Protein AF-A0A7S1E6L1-F1 (afdb_monomer)

pLDDT: mean 71.67, std 20.39, range [34.72, 96.75]

Secondary structure (DSSP, 8-state):
-------HHHHHHHHHHHHHHHHHHHHHHHHHSS----SS-SS-HHHHHHHHHHHHHHHHHHHHHHHHGGG---------------------------TTHHHHHHHHHHSSSSS-----

Foldseek 3Di:
DDDDDDPVPVVVVVVVVVVVLVVVQVVVCVVPVDSPQACCRPVDNPSSVVVVVVVVVVVVVVVVVVVVVPPPDDDDDDDDDDDDDDDDDDDDDDDDDDPPVVVVVVVVVVPPPPPPPPDD

Structure (mmCIF, N/CA/C/O backbone):
data_AF-A0A7S1E6L1-F1
#
_entry.id   AF-A0A7S1E6L1-F1
#
loop_
_atom_site.group_PDB
_atom_site.id
_atom_site.type_symbol
_atom_site.label_atom_id
_atom_site.label_alt_id
_atom_site.label_comp_id
_atom_site.label_asym_id
_atom_site.label_entity_id
_atom_site.label_seq_id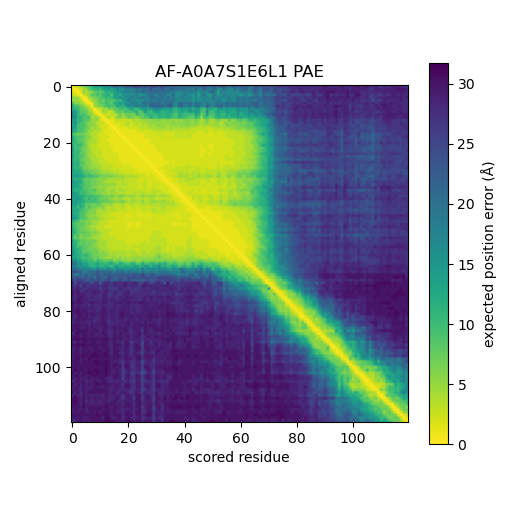
_atom_site.pdbx_PDB_ins_code
_atom_site.Cartn_x
_atom_site.Cartn_y
_atom_site.Cartn_z
_atom_site.occupancy
_atom_site.B_iso_or_equiv
_atom_site.auth_seq_id
_atom_site.auth_comp_id
_atom_site.auth_asym_id
_atom_site.auth_atom_id
_atom_site.pdbx_PDB_model_num
ATOM 1 N N . GLY A 1 1 ? 0.591 -15.230 -35.887 1.00 57.84 1 GLY A N 1
ATOM 2 C CA . GLY A 1 1 ? 0.210 -14.381 -34.741 1.00 57.84 1 GLY A CA 1
ATOM 3 C C . GLY A 1 1 ? 0.640 -15.064 -33.462 1.00 57.84 1 GLY A C 1
ATOM 4 O O . GLY A 1 1 ? 0.570 -16.285 -33.411 1.00 57.84 1 GLY A O 1
ATOM 5 N N . PHE A 1 2 ? 1.130 -14.315 -32.475 1.00 65.25 2 PHE A N 1
ATOM 6 C CA . PHE A 1 2 ? 1.593 -14.879 -31.203 1.00 65.25 2 PHE A CA 1
ATOM 7 C C . PHE A 1 2 ? 0.454 -14.907 -30.175 1.00 65.25 2 PHE A C 1
ATOM 9 O O . PHE A 1 2 ? -0.177 -13.886 -29.910 1.00 65.25 2 PHE A O 1
ATOM 16 N N . GLU A 1 3 ? 0.185 -16.088 -29.616 1.00 65.12 3 GLU A N 1
ATOM 17 C CA . GLU A 1 3 ? -0.873 -16.340 -28.634 1.00 65.12 3 GLU A CA 1
ATOM 18 C C . GLU A 1 3 ? -0.322 -16.158 -27.209 1.00 65.12 3 GLU A C 1
ATOM 20 O O . GLU A 1 3 ? 0.382 -17.019 -26.676 1.00 65.12 3 GLU A O 1
ATOM 25 N N . TRP A 1 4 ? -0.633 -15.030 -26.567 1.00 77.94 4 TRP A N 1
ATOM 26 C CA . TRP A 1 4 ? -0.257 -14.794 -25.171 1.00 77.94 4 TRP A CA 1
ATOM 27 C C . TRP A 1 4 ? -1.153 -15.597 -24.218 1.00 77.94 4 TRP A C 1
ATOM 29 O O . TRP A 1 4 ? -2.182 -15.115 -23.746 1.00 77.94 4 TRP A O 1
ATOM 39 N N . LYS A 1 5 ? -0.748 -16.828 -23.884 1.00 71.38 5 LYS A N 1
ATOM 40 C CA . LYS A 1 5 ? -1.383 -17.621 -22.815 1.00 71.38 5 LYS A CA 1
ATOM 41 C C . LYS A 1 5 ? -0.872 -17.182 -21.448 1.00 71.38 5 LYS A C 1
ATOM 43 O O . LYS A 1 5 ? 0.123 -17.696 -20.938 1.00 71.38 5 LYS A O 1
ATOM 48 N N . VAL A 1 6 ? -1.567 -16.243 -20.818 1.00 71.25 6 VAL A N 1
ATOM 49 C CA . VAL A 1 6 ? -1.275 -15.857 -19.433 1.00 71.25 6 VAL A CA 1
ATOM 50 C C . VAL A 1 6 ? -1.814 -16.945 -18.498 1.00 71.25 6 VAL A C 1
ATOM 52 O O . VAL A 1 6 ? -2.979 -1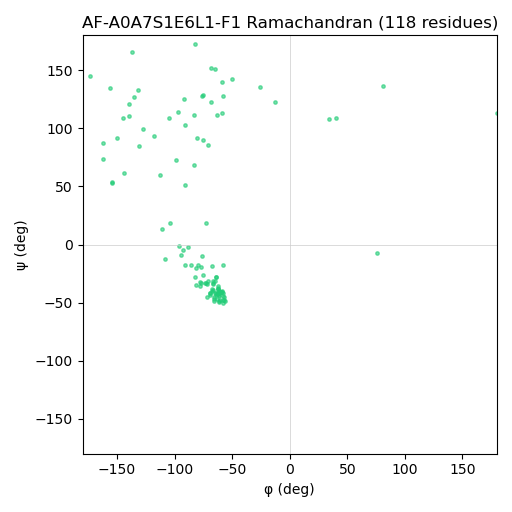7.319 -18.573 1.00 71.25 6 VAL A O 1
ATOM 55 N N . LYS A 1 7 ? -1.007 -17.473 -17.569 1.00 70.50 7 LYS A N 1
ATOM 56 C CA . LYS A 1 7 ? -1.522 -18.368 -16.514 1.00 70.50 7 LYS A CA 1
ATOM 57 C C . LYS A 1 7 ? -2.356 -17.548 -15.513 1.00 70.50 7 LYS A C 1
ATOM 59 O O . LYS A 1 7 ? -1.859 -17.091 -14.486 1.00 70.50 7 LYS A O 1
ATOM 64 N N . HIS A 1 8 ? -3.641 -17.358 -15.821 1.00 69.44 8 HIS A N 1
ATOM 65 C CA . HIS A 1 8 ? -4.575 -16.435 -15.151 1.00 69.44 8 HIS A CA 1
ATOM 66 C C . HIS A 1 8 ? -4.773 -16.654 -13.639 1.00 69.44 8 HIS A C 1
ATOM 68 O O . HIS A 1 8 ? -5.244 -15.751 -12.947 1.00 69.44 8 HIS A O 1
ATOM 74 N N . LYS A 1 9 ? -4.413 -17.829 -13.106 1.00 68.94 9 LYS A N 1
ATOM 75 C CA . LYS A 1 9 ? -4.644 -18.175 -11.695 1.00 68.94 9 LYS A CA 1
ATOM 76 C C . LYS A 1 9 ? -3.814 -17.318 -10.734 1.00 68.94 9 LYS A C 1
ATOM 78 O O . LYS A 1 9 ? -4.329 -16.892 -9.707 1.00 68.94 9 LYS A O 1
ATOM 83 N N . MET A 1 10 ? -2.563 -17.026 -11.089 1.00 70.38 10 MET A N 1
ATOM 84 C CA . MET A 1 10 ? -1.662 -16.267 -10.216 1.00 70.38 10 MET A CA 1
ATOM 85 C C . MET A 1 10 ? -1.901 -14.760 -10.304 1.00 70.38 10 MET A C 1
ATOM 87 O O . MET A 1 10 ? -1.855 -14.083 -9.283 1.00 70.38 10 MET A O 1
ATOM 91 N N . LYS A 1 11 ? -2.257 -14.241 -11.487 1.00 75.50 11 LYS A N 1
ATOM 92 C CA . LYS A 1 11 ? -2.552 -12.812 -11.667 1.00 75.50 11 LYS A CA 1
ATOM 93 C C . LYS A 1 11 ? -3.656 -12.335 -10.714 1.00 75.50 11 LYS A C 1
ATOM 95 O O . LYS A 1 11 ? -3.460 -11.382 -9.973 1.00 75.50 11 LYS A O 1
ATOM 100 N N . ARG A 1 12 ? -4.772 -13.071 -10.648 1.00 80.38 12 ARG A N 1
ATOM 101 C CA . ARG A 1 12 ? -5.910 -12.724 -9.778 1.00 80.38 12 ARG A CA 1
ATOM 102 C C . ARG A 1 12 ? -5.580 -12.765 -8.282 1.00 80.38 12 ARG A C 1
ATOM 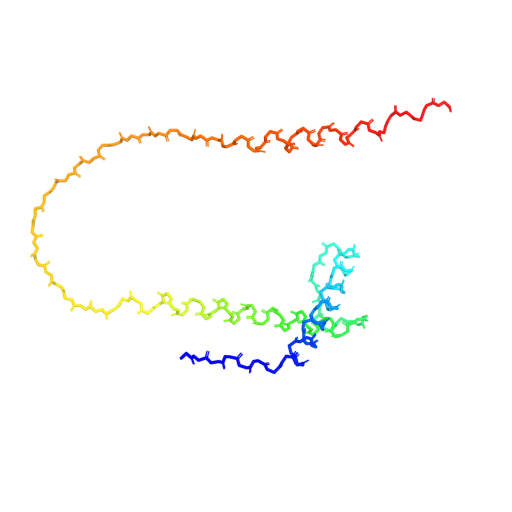104 O O . ARG A 1 12 ? -6.232 -12.071 -7.512 1.00 80.38 12 ARG A O 1
ATOM 111 N N . TYR A 1 13 ? -4.619 -13.589 -7.861 1.00 85.06 13 TYR A N 1
ATOM 112 C CA . TYR A 1 13 ? -4.186 -13.646 -6.462 1.00 85.06 13 TYR A CA 1
ATOM 113 C C . TYR A 1 13 ? -3.389 -12.395 -6.077 1.00 85.06 13 TYR A C 1
ATOM 115 O O . TYR A 1 13 ? -3.647 -11.800 -5.033 1.00 85.06 13 TYR A O 1
ATOM 123 N N . TYR A 1 14 ? -2.458 -11.975 -6.937 1.00 84.56 14 TYR A N 1
ATOM 124 C CA . TYR A 1 14 ? -1.658 -10.776 -6.694 1.00 84.56 14 TYR A CA 1
ATOM 125 C C . TYR A 1 14 ? -2.492 -9.496 -6.737 1.00 84.56 14 TYR A C 1
ATOM 127 O O . TYR A 1 14 ? -2.291 -8.647 -5.873 1.00 84.56 14 TYR A O 1
ATOM 135 N N . ASP A 1 15 ? -3.448 -9.400 -7.668 1.00 88.50 15 ASP A N 1
ATOM 136 C CA . ASP A 1 15 ? -4.370 -8.261 -7.760 1.00 88.50 15 ASP A CA 1
ATOM 137 C C . ASP A 1 15 ? -5.144 -8.100 -6.430 1.00 88.50 15 ASP A C 1
ATOM 139 O O . ASP A 1 15 ? -5.055 -7.062 -5.781 1.00 88.50 15 ASP A O 1
ATOM 143 N N . ARG A 1 16 ? -5.750 -9.182 -5.910 1.00 91.38 16 ARG A N 1
ATOM 144 C CA . ARG A 1 16 ? -6.454 -9.149 -4.609 1.00 91.38 16 ARG A CA 1
ATOM 145 C C . ARG A 1 16 ? -5.554 -8.754 -3.442 1.00 91.38 16 ARG A C 1
ATOM 147 O O . ARG A 1 16 ? -5.979 -8.040 -2.540 1.00 91.38 16 ARG A O 1
ATOM 154 N N . GLN A 1 17 ? -4.325 -9.265 -3.411 1.00 92.12 17 GLN A N 1
ATOM 155 C CA . GLN A 1 17 ? -3.398 -8.947 -2.327 1.00 92.12 17 GLN A CA 1
ATOM 156 C C . GLN A 1 17 ? -2.987 -7.471 -2.359 1.00 92.12 17 GLN A C 1
ATOM 158 O O . GLN A 1 17 ? -2.743 -6.884 -1.303 1.00 92.12 17 GLN A O 1
ATOM 163 N N . TRP A 1 18 ? -2.900 -6.884 -3.554 1.00 93.88 18 TRP A N 1
ATOM 164 C CA . TRP A 1 18 ? -2.641 -5.463 -3.731 1.00 93.88 18 TRP A CA 1
ATOM 165 C C . TRP A 1 18 ? -3.803 -4.629 -3.186 1.00 93.88 18 TRP A C 1
ATOM 167 O O . TRP A 1 18 ? -3.561 -3.766 -2.342 1.00 93.88 18 TRP A O 1
ATOM 177 N N . ASP A 1 19 ? -5.038 -4.973 -3.560 1.00 95.44 19 ASP A N 1
ATOM 178 C CA . ASP A 1 19 ? -6.252 -4.281 -3.109 1.00 95.44 19 ASP A CA 1
ATOM 179 C C . ASP A 1 19 ? -6.357 -4.267 -1.574 1.00 95.44 19 ASP A C 1
ATOM 181 O O . ASP A 1 19 ? -6.489 -3.213 -0.957 1.00 95.44 19 ASP A O 1
ATOM 185 N N . ILE A 1 20 ? -6.157 -5.423 -0.926 1.00 96.06 20 ILE A N 1
ATOM 186 C CA . ILE A 1 20 ? -6.217 -5.539 0.543 1.00 96.06 20 ILE A CA 1
ATOM 187 C C . ILE A 1 20 ? -5.172 -4.644 1.228 1.00 96.06 20 ILE A C 1
ATOM 189 O O . ILE A 1 20 ? -5.434 -4.060 2.281 1.00 96.06 20 ILE A O 1
ATOM 193 N N . MET A 1 21 ? -3.952 -4.567 0.690 1.00 96.00 21 MET A N 1
ATOM 194 C CA . MET A 1 21 ? -2.910 -3.718 1.277 1.00 96.00 21 MET A CA 1
ATOM 195 C C . MET A 1 21 ? -3.190 -2.231 1.046 1.00 96.00 21 MET A C 1
ATOM 197 O O . MET A 1 21 ? -2.885 -1.412 1.916 1.00 96.00 21 MET A O 1
ATOM 201 N N . PHE A 1 22 ? -3.779 -1.889 -0.099 1.00 95.88 22 PHE A N 1
ATOM 202 C CA . PHE A 1 22 ? -4.177 -0.527 -0.420 1.00 95.88 22 PHE A CA 1
ATOM 203 C C . PHE A 1 22 ? -5.288 -0.029 0.513 1.00 95.88 22 PHE A C 1
ATOM 205 O O . PHE A 1 22 ? -5.144 1.040 1.107 1.00 95.88 22 PHE A O 1
ATOM 212 N N . ASP A 1 23 ? -6.313 -0.843 0.766 1.00 96.75 23 ASP A N 1
ATOM 213 C CA . ASP A 1 23 ? -7.387 -0.511 1.710 1.00 96.75 23 ASP A CA 1
ATOM 214 C C . ASP A 1 23 ? -6.856 -0.252 3.125 1.00 96.75 23 ASP A C 1
ATOM 216 O O . ASP A 1 23 ? -7.246 0.707 3.794 1.00 96.75 23 ASP A O 1
ATOM 220 N N . LYS A 1 24 ? -5.894 -1.061 3.580 1.00 96.06 24 LYS A N 1
ATOM 221 C CA . LYS A 1 24 ? -5.222 -0.845 4.870 1.00 96.06 24 LYS A CA 1
ATOM 222 C C . LYS A 1 24 ? -4.465 0.480 4.926 1.00 96.06 24 LYS A C 1
ATOM 224 O O . LYS A 1 24 ? -4.446 1.136 5.968 1.00 96.06 24 LYS A O 1
ATOM 229 N N . LEU A 1 25 ? -3.837 0.887 3.823 1.00 96.06 25 LEU A N 1
ATOM 230 C CA . LEU A 1 25 ? -3.173 2.185 3.736 1.00 96.06 25 LEU A CA 1
ATOM 231 C C . LEU A 1 25 ? -4.184 3.338 3.783 1.00 96.06 25 LEU A C 1
ATOM 233 O O . LEU A 1 25 ? -3.915 4.341 4.443 1.00 96.06 25 LEU A O 1
ATOM 237 N N . LEU A 1 26 ? -5.351 3.195 3.148 1.00 96.12 26 LEU A N 1
ATOM 238 C CA . LEU A 1 26 ? -6.425 4.189 3.232 1.00 96.12 26 LEU A CA 1
ATOM 239 C C . LEU A 1 26 ? -6.929 4.357 4.668 1.00 96.12 26 LEU A C 1
ATOM 241 O O . LEU A 1 26 ? -7.048 5.485 5.142 1.00 96.12 26 LEU A O 1
ATOM 245 N N . GLN A 1 27 ? -7.136 3.253 5.388 1.00 95.56 27 GLN A N 1
ATOM 246 C CA . GLN A 1 27 ? -7.516 3.290 6.805 1.00 95.56 27 GLN A CA 1
ATOM 247 C C . GLN A 1 27 ? -6.442 3.974 7.662 1.00 95.56 27 GLN A C 1
ATOM 249 O O . GLN A 1 27 ? -6.754 4.825 8.495 1.00 95.56 27 GLN A O 1
ATOM 254 N N . PHE A 1 28 ? -5.163 3.669 7.420 1.00 95.31 28 PHE A N 1
ATOM 255 C CA . PHE A 1 28 ? -4.058 4.340 8.107 1.00 95.31 28 PHE A CA 1
ATOM 256 C C . PHE A 1 28 ? -4.028 5.848 7.819 1.00 95.31 28 PHE A C 1
ATOM 258 O O . PHE A 1 28 ? -3.814 6.650 8.732 1.00 95.31 28 PHE A O 1
ATOM 265 N N . LYS A 1 29 ? -4.261 6.248 6.563 1.00 95.81 29 LYS A N 1
ATOM 266 C CA . LYS A 1 29 ? -4.331 7.657 6.160 1.00 95.81 29 LYS A CA 1
ATOM 267 C C . LYS A 1 29 ? -5.501 8.367 6.836 1.00 95.81 29 LYS A C 1
ATOM 269 O O . LYS A 1 29 ? -5.318 9.486 7.296 1.00 95.81 29 LYS A O 1
ATOM 274 N N . ALA A 1 30 ? -6.664 7.727 6.930 1.00 95.88 30 ALA A N 1
ATOM 275 C CA . ALA A 1 30 ? -7.819 8.288 7.624 1.00 95.88 30 ALA A CA 1
ATOM 276 C C . ALA A 1 30 ? -7.533 8.520 9.119 1.00 95.88 30 ALA A C 1
ATOM 278 O O . ALA A 1 30 ? -7.932 9.542 9.664 1.00 95.88 30 ALA A O 1
ATOM 279 N N . ALA A 1 31 ? -6.790 7.613 9.764 1.00 93.88 31 ALA A N 1
ATOM 280 C CA . ALA A 1 31 ? -6.456 7.722 11.184 1.00 93.88 31 ALA A CA 1
ATOM 281 C C . ALA A 1 31 ? -5.329 8.727 11.494 1.00 93.88 31 ALA A C 1
ATOM 283 O O . ALA A 1 31 ? -5.353 9.371 12.538 1.00 93.88 31 ALA A O 1
ATOM 284 N N . THR A 1 32 ? -4.318 8.841 10.626 1.00 93.62 32 THR A N 1
ATOM 285 C CA . THR A 1 32 ? -3.103 9.644 10.894 1.00 93.62 32 THR A CA 1
ATOM 286 C C . THR A 1 32 ? -3.003 10.927 10.071 1.00 93.62 32 THR A C 1
ATOM 288 O O . THR A 1 32 ? -2.133 11.753 10.325 1.00 93.62 32 THR A O 1
ATOM 291 N N . GLY A 1 33 ? -3.843 11.088 9.046 1.00 95.06 33 GLY A N 1
ATOM 292 C CA . GLY A 1 33 ? -3.782 12.191 8.084 1.00 95.06 33 GLY A CA 1
ATOM 293 C C . GLY A 1 33 ? -2.667 12.065 7.038 1.00 95.06 33 GLY A C 1
ATOM 294 O O . GLY A 1 33 ? -2.630 12.834 6.081 1.00 95.06 33 GLY A O 1
ATOM 295 N N . HIS A 1 34 ? -1.767 11.084 7.160 1.00 93.00 34 HIS A N 1
ATOM 296 C CA . HIS A 1 34 ? -0.622 10.919 6.264 1.00 93.00 34 HIS A CA 1
ATOM 297 C C . HIS A 1 34 ? -0.386 9.456 5.863 1.00 93.00 34 HIS A C 1
ATOM 299 O O . HIS A 1 34 ? -0.864 8.524 6.499 1.00 93.00 34 HIS A O 1
ATOM 305 N N . CYS A 1 35 ? 0.435 9.221 4.837 1.00 93.12 35 CYS A N 1
ATOM 306 C CA . CYS A 1 35 ? 0.804 7.869 4.375 1.00 93.12 35 CYS A CA 1
ATOM 307 C C . CYS A 1 35 ? 2.225 7.446 4.805 1.00 93.12 35 CYS A C 1
ATOM 309 O O . CYS A 1 35 ? 2.833 6.539 4.221 1.00 93.12 35 CYS A O 1
ATOM 311 N N . MET A 1 36 ? 2.802 8.116 5.809 1.00 92.62 36 MET A N 1
ATOM 312 C CA . MET A 1 36 ? 4.150 7.830 6.303 1.00 92.62 36 MET A CA 1
ATOM 313 C C . MET A 1 36 ? 4.164 6.665 7.300 1.00 92.62 36 MET A C 1
ATOM 315 O O . MET A 1 36 ? 4.448 6.829 8.479 1.00 92.62 36 MET A O 1
ATOM 319 N N . VAL A 1 37 ? 3.898 5.454 6.805 1.00 92.62 37 VAL A N 1
ATOM 320 C CA . VAL A 1 37 ? 3.987 4.236 7.622 1.00 92.62 37 VAL A CA 1
ATOM 321 C C . VAL A 1 37 ? 5.461 3.839 7.833 1.00 92.62 37 VAL A C 1
ATOM 323 O O . VAL A 1 37 ? 6.201 3.714 6.845 1.00 92.62 37 VAL A O 1
ATOM 326 N N . PRO A 1 38 ? 5.917 3.626 9.083 1.00 92.75 38 PRO A N 1
ATOM 327 C CA . PRO A 1 38 ? 7.243 3.083 9.375 1.00 92.75 38 PRO A CA 1
ATOM 328 C C . PRO A 1 38 ? 7.395 1.643 8.872 1.00 92.75 38 PRO A C 1
ATOM 330 O O . PRO A 1 38 ? 6.443 0.868 8.872 1.00 92.75 38 PRO A O 1
ATOM 333 N N . LYS A 1 39 ? 8.617 1.225 8.517 1.00 91.25 39 LYS A N 1
ATOM 334 C CA . LYS A 1 39 ? 8.876 -0.161 8.072 1.00 91.25 39 LYS A CA 1
ATOM 335 C C . LYS A 1 39 ? 8.472 -1.197 9.129 1.00 91.25 39 LYS A C 1
ATOM 337 O O . LYS A 1 39 ? 7.874 -2.215 8.799 1.00 91.25 39 LYS A O 1
ATOM 342 N N . ARG A 1 40 ? 8.818 -0.941 10.392 1.00 91.75 40 ARG A N 1
ATOM 343 C CA . ARG A 1 40 ? 8.419 -1.757 11.546 1.00 91.75 40 ARG A CA 1
ATOM 344 C C . ARG A 1 40 ? 7.234 -1.089 12.227 1.00 91.75 40 ARG A C 1
ATOM 346 O O . ARG A 1 40 ? 7.400 -0.467 13.267 1.00 91.75 40 ARG A O 1
ATOM 353 N N . TYR A 1 41 ? 6.072 -1.153 11.592 1.00 91.94 41 TYR A N 1
ATOM 354 C CA . TYR A 1 41 ? 4.839 -0.637 12.172 1.00 91.94 41 TYR A CA 1
ATOM 355 C C . TYR A 1 41 ? 4.241 -1.701 13.109 1.00 91.94 41 TYR A C 1
ATOM 357 O O . TYR A 1 41 ? 3.833 -2.747 12.605 1.00 91.94 41 TYR A O 1
ATOM 365 N N . PRO A 1 42 ? 4.222 -1.499 14.443 1.00 91.94 42 PRO A N 1
ATOM 366 C CA . PRO A 1 42 ? 3.800 -2.544 15.381 1.00 91.94 42 PRO A CA 1
ATOM 367 C C . PRO A 1 42 ? 2.367 -3.063 15.159 1.00 91.94 42 PRO A C 1
ATOM 369 O O . PRO A 1 42 ? 2.188 -4.277 15.224 1.00 91.94 42 PRO A O 1
ATOM 372 N N . PRO A 1 43 ? 1.367 -2.210 14.840 1.00 92.00 43 PRO A N 1
ATOM 373 C CA . PRO A 1 43 ? -0.000 -2.673 14.592 1.00 92.00 43 PRO A CA 1
ATOM 374 C C . PRO A 1 43 ? -0.147 -3.529 13.329 1.0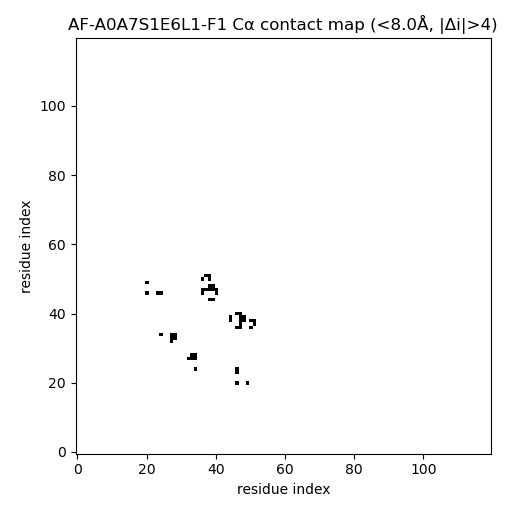0 92.00 43 PRO A C 1
ATOM 376 O O . PRO A 1 43 ? -0.945 -4.460 13.307 1.00 92.00 43 PRO A O 1
ATOM 379 N N . ASP A 1 44 ? 0.628 -3.242 12.279 1.00 92.88 44 ASP A N 1
ATOM 380 C CA . ASP A 1 44 ? 0.651 -4.065 11.067 1.00 92.88 44 ASP A CA 1
ATOM 381 C C . ASP A 1 44 ? 2.025 -4.023 10.381 1.00 92.88 44 ASP A C 1
ATOM 383 O O . ASP A 1 44 ? 2.321 -3.193 9.513 1.00 92.88 44 ASP A O 1
ATOM 387 N N . VAL A 1 45 ? 2.877 -4.980 10.751 1.00 94.38 45 VAL A N 1
ATOM 388 C CA . VAL A 1 45 ? 4.230 -5.121 10.193 1.00 94.38 45 VAL A CA 1
ATOM 389 C C . VAL A 1 45 ? 4.190 -5.449 8.693 1.00 94.38 45 VAL A C 1
ATOM 391 O O . VAL A 1 45 ? 5.110 -5.083 7.950 1.00 94.38 45 VAL A O 1
ATOM 394 N N . LYS A 1 46 ? 3.122 -6.110 8.219 1.00 94.44 46 LYS A N 1
ATOM 395 C CA . LYS A 1 46 ? 2.964 -6.457 6.799 1.00 94.44 46 LYS A CA 1
ATOM 396 C C . LYS A 1 46 ? 2.729 -5.195 5.979 1.00 94.44 46 LYS A C 1
ATOM 398 O O . LYS A 1 46 ? 3.388 -5.024 4.955 1.00 94.44 46 LYS A O 1
ATOM 403 N N . LEU A 1 47 ? 1.883 -4.287 6.469 1.00 95.19 47 LEU A N 1
ATOM 404 C CA . LEU A 1 47 ? 1.639 -2.992 5.833 1.00 95.19 47 LEU A CA 1
ATOM 405 C C . LEU A 1 47 ? 2.927 -2.157 5.743 1.00 95.19 47 LEU A C 1
ATOM 407 O O . LEU A 1 47 ? 3.279 -1.674 4.665 1.00 95.19 47 LEU A O 1
ATOM 411 N N . GLY A 1 48 ? 3.678 -2.047 6.845 1.00 95.25 48 GLY A N 1
ATOM 412 C CA . GLY A 1 48 ? 4.945 -1.306 6.869 1.00 95.25 48 GLY A CA 1
ATOM 413 C C . GLY A 1 48 ? 5.987 -1.861 5.890 1.00 95.25 48 GLY A C 1
ATOM 414 O O . GLY A 1 48 ? 6.657 -1.109 5.173 1.00 95.25 48 GLY A O 1
ATOM 415 N N . THR A 1 49 ? 6.085 -3.188 5.790 1.00 95.88 49 THR A N 1
ATOM 416 C CA . THR A 1 49 ? 6.987 -3.863 4.843 1.00 95.88 49 THR A CA 1
ATOM 417 C C . THR A 1 49 ? 6.538 -3.682 3.391 1.00 95.88 49 THR A C 1
ATOM 419 O O . THR A 1 49 ? 7.369 -3.426 2.513 1.00 95.88 49 THR A O 1
ATOM 422 N N . TRP A 1 50 ? 5.232 -3.775 3.129 1.00 95.75 50 TRP A N 1
ATOM 423 C CA . TRP A 1 50 ? 4.660 -3.573 1.800 1.00 95.75 50 TRP A CA 1
ATOM 424 C C . TRP A 1 50 ? 4.939 -2.155 1.291 1.00 95.75 50 TRP A C 1
ATOM 426 O O . TRP A 1 50 ? 5.523 -2.001 0.221 1.00 95.75 50 TRP A O 1
ATOM 436 N N . ILE A 1 51 ? 4.669 -1.121 2.094 1.00 95.88 51 ILE A N 1
ATOM 437 C CA . ILE A 1 51 ? 4.926 0.284 1.721 1.00 95.88 51 ILE A CA 1
ATOM 438 C C . ILE A 1 51 ? 6.415 0.541 1.498 1.00 95.88 51 ILE A C 1
ATOM 440 O O . ILE A 1 51 ? 6.797 1.208 0.535 1.00 95.88 51 ILE A O 1
ATOM 444 N N . HIS A 1 52 ? 7.279 -0.009 2.354 1.00 95.38 52 HIS A N 1
ATOM 445 C CA . HIS A 1 52 ? 8.723 0.085 2.158 1.00 95.38 52 HIS A CA 1
ATOM 446 C C . HIS A 1 52 ? 9.153 -0.503 0.807 1.00 95.38 52 HIS A C 1
ATOM 448 O O . HIS A 1 52 ? 9.958 0.103 0.096 1.00 95.38 52 HIS A O 1
ATOM 454 N N . THR A 1 53 ? 8.575 -1.645 0.430 1.00 94.62 53 THR A N 1
ATOM 455 C CA . THR A 1 53 ? 8.816 -2.285 -0.867 1.00 94.62 53 THR A CA 1
ATOM 456 C C . THR A 1 53 ? 8.341 -1.394 -2.014 1.00 94.62 53 THR A C 1
ATOM 458 O O . THR A 1 53 ? 9.124 -1.148 -2.930 1.00 94.62 53 THR A O 1
ATOM 461 N N . GLN A 1 54 ? 7.128 -0.832 -1.936 1.00 94.38 54 GLN A N 1
ATOM 462 C CA . GLN A 1 54 ? 6.607 0.087 -2.958 1.00 94.38 54 GLN A CA 1
ATOM 463 C C . GLN A 1 54 ? 7.526 1.300 -3.161 1.00 94.38 54 GLN A C 1
ATOM 465 O O . GLN A 1 54 ? 7.890 1.626 -4.288 1.00 94.38 54 GLN A O 1
ATOM 470 N N . ARG A 1 55 ? 8.008 1.917 -2.074 1.00 94.88 55 ARG A N 1
ATOM 471 C CA . ARG A 1 55 ? 8.950 3.050 -2.148 1.00 94.88 55 ARG A CA 1
ATOM 472 C C . ARG A 1 55 ? 10.282 2.672 -2.798 1.00 94.88 55 ARG A C 1
ATOM 474 O O . ARG A 1 55 ? 10.869 3.475 -3.518 1.00 94.88 55 ARG A O 1
ATOM 481 N N . ILE A 1 56 ? 10.797 1.469 -2.535 1.00 94.75 56 ILE A N 1
ATOM 482 C CA . ILE A 1 56 ? 12.020 0.982 -3.190 1.00 94.75 56 ILE A CA 1
ATOM 483 C C . ILE A 1 56 ? 11.781 0.786 -4.685 1.00 94.75 56 ILE A C 1
ATOM 485 O O . ILE A 1 56 ? 12.602 1.244 -5.476 1.00 94.75 56 ILE A O 1
ATOM 489 N N . GLN A 1 57 ? 10.682 0.134 -5.066 1.00 93.88 57 GLN A N 1
ATOM 490 C CA . GLN A 1 57 ? 10.368 -0.115 -6.473 1.00 93.88 57 GLN A CA 1
ATOM 491 C C . GLN A 1 57 ? 10.158 1.189 -7.240 1.00 93.88 57 GLN A C 1
ATOM 493 O O . GLN A 1 57 ? 10.734 1.354 -8.310 1.00 93.88 57 GLN A O 1
ATOM 498 N N . TYR A 1 58 ? 9.454 2.157 -6.650 1.00 93.81 58 TYR A N 1
ATOM 499 C CA . TYR A 1 58 ? 9.290 3.483 -7.239 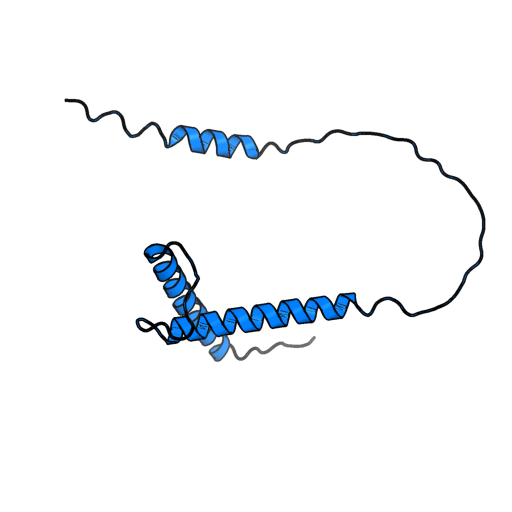1.00 93.81 58 TYR A CA 1
ATOM 500 C C . TYR A 1 58 ? 10.637 4.174 -7.486 1.00 93.81 58 TYR A C 1
ATOM 502 O O . TYR A 1 58 ? 10.905 4.633 -8.591 1.00 93.81 58 TYR A O 1
ATOM 510 N N . ARG A 1 59 ? 11.541 4.178 -6.493 1.00 93.81 59 ARG A N 1
ATOM 511 C CA . ARG A 1 59 ? 12.889 4.748 -6.668 1.00 93.81 59 ARG A CA 1
ATOM 512 C C . ARG A 1 59 ? 13.693 4.033 -7.751 1.00 93.81 59 ARG A C 1
ATOM 514 O O . ARG A 1 59 ? 14.396 4.695 -8.503 1.00 93.81 59 ARG A O 1
ATOM 521 N N . LYS A 1 60 ? 13.596 2.704 -7.840 1.00 93.12 60 LYS A N 1
ATOM 522 C CA . LYS A 1 60 ? 14.256 1.923 -8.898 1.00 93.12 60 LYS A CA 1
ATOM 523 C C . LYS A 1 60 ? 13.704 2.269 -10.280 1.00 93.12 60 LYS A C 1
ATOM 525 O O . LYS A 1 60 ? 14.492 2.459 -11.196 1.00 93.12 60 LYS A O 1
ATOM 530 N N . MET A 1 61 ? 12.383 2.387 -10.409 1.00 94.12 61 MET A N 1
ATOM 531 C CA . MET A 1 61 ? 11.719 2.769 -11.655 1.00 94.12 61 MET A CA 1
ATOM 532 C C . MET A 1 61 ? 12.146 4.173 -12.100 1.00 94.12 61 MET A C 1
ATOM 534 O O . MET A 1 61 ? 12.593 4.339 -13.226 1.00 94.12 61 MET A O 1
ATOM 538 N N . MET A 1 62 ? 12.119 5.153 -11.194 1.00 91.38 62 MET A N 1
ATOM 539 C CA . MET A 1 62 ? 12.564 6.528 -11.470 1.00 91.38 62 MET A CA 1
ATOM 540 C C . MET A 1 62 ? 14.068 6.633 -11.776 1.00 91.38 62 MET A C 1
ATOM 542 O O . MET A 1 62 ? 14.502 7.498 -12.530 1.00 91.38 62 MET A O 1
ATOM 546 N N . ALA A 1 63 ? 14.896 5.766 -11.188 1.00 87.81 63 ALA A N 1
ATOM 547 C CA . ALA A 1 63 ? 16.321 5.709 -11.514 1.00 87.81 63 ALA A CA 1
ATOM 548 C C . ALA A 1 63 ? 16.575 5.075 -12.892 1.00 87.81 63 ALA A C 1
ATOM 550 O O . ALA A 1 63 ? 17.522 5.459 -13.574 1.00 87.81 63 ALA A O 1
ATOM 551 N N . ALA A 1 64 ? 15.740 4.115 -13.302 1.00 81.62 64 ALA A N 1
ATOM 552 C CA . ALA A 1 64 ? 15.829 3.487 -14.615 1.00 81.62 64 ALA A CA 1
ATOM 553 C C . ALA A 1 64 ? 15.443 4.459 -15.739 1.00 81.62 64 ALA A C 1
ATOM 555 O O . ALA A 1 64 ? 16.158 4.531 -16.734 1.00 81.62 64 ALA A O 1
ATOM 556 N N . THR A 1 65 ? 14.393 5.267 -15.554 1.00 75.00 65 THR A N 1
ATOM 557 C CA . THR A 1 65 ? 13.972 6.269 -16.553 1.00 75.00 65 THR A CA 1
ATOM 558 C C . THR A 1 65 ? 15.047 7.330 -16.795 1.00 75.00 65 THR A C 1
ATOM 560 O O . THR A 1 65 ? 15.286 7.721 -17.931 1.00 75.00 65 THR A O 1
ATOM 563 N N . LYS A 1 66 ? 15.794 7.717 -15.754 1.00 63.88 66 LYS A N 1
ATOM 564 C CA . LYS A 1 66 ? 16.905 8.676 -15.873 1.00 63.88 66 LYS A CA 1
ATOM 565 C C . LYS A 1 66 ? 18.100 8.142 -16.681 1.00 63.88 66 LYS A C 1
ATOM 567 O O . LYS A 1 66 ? 18.937 8.918 -17.131 1.00 63.88 66 LYS A O 1
ATOM 572 N N . LYS A 1 67 ? 18.203 6.820 -16.857 1.00 55.44 67 LYS A N 1
ATOM 573 C CA . LYS A 1 67 ? 19.279 6.186 -17.630 1.00 55.44 67 LYS A CA 1
ATOM 574 C C . LYS A 1 67 ? 18.995 6.196 -19.136 1.00 55.44 67 LYS A C 1
ATOM 576 O O . LYS A 1 67 ? 19.941 6.248 -19.909 1.00 55.44 67 LYS A O 1
ATOM 581 N N . GLU A 1 68 ? 17.727 6.198 -19.551 1.00 51.59 68 GLU A N 1
ATOM 582 C CA . GLU A 1 68 ? 17.350 6.244 -20.975 1.00 51.59 68 GLU A CA 1
ATOM 583 C C . GLU A 1 68 ? 17.531 7.634 -21.606 1.00 51.59 68 GLU A C 1
ATOM 585 O O . GLU A 1 68 ? 17.801 7.739 -22.803 1.00 51.59 68 GLU A O 1
ATOM 590 N N . GLU A 1 69 ? 17.459 8.704 -20.811 1.00 53.19 69 GLU A N 1
ATOM 591 C CA . GLU A 1 69 ? 17.707 10.077 -21.279 1.00 53.19 69 GLU A CA 1
ATOM 592 C C . GLU A 1 69 ? 19.206 10.390 -21.458 1.00 53.19 69 GLU A C 1
ATOM 594 O O . GLU A 1 69 ? 19.559 11.301 -22.199 1.00 53.19 69 GLU A O 1
ATOM 599 N N . SER A 1 70 ? 20.105 9.612 -20.842 1.00 43.91 70 SER A N 1
ATOM 600 C CA . SER A 1 70 ? 21.557 9.862 -20.855 1.00 43.91 70 SER A CA 1
ATOM 601 C C . SER A 1 70 ? 22.311 9.230 -22.040 1.00 43.91 70 SER A C 1
ATOM 603 O O . SER A 1 70 ? 23.523 9.406 -22.130 1.00 43.91 70 SER A O 1
ATOM 605 N N . CYS A 1 71 ? 21.655 8.483 -22.937 1.00 34.72 71 CYS A N 1
ATOM 606 C CA . CYS A 1 71 ? 22.332 7.731 -24.011 1.00 34.72 71 CYS A CA 1
ATOM 607 C C . CYS A 1 71 ? 22.090 8.270 -25.434 1.00 34.72 71 CYS A C 1
ATOM 609 O O . CYS A 1 71 ? 22.400 7.571 -26.394 1.00 34.72 71 CYS A O 1
ATOM 611 N N . LYS A 1 72 ? 21.542 9.481 -25.608 1.00 52.47 72 LYS A N 1
ATOM 612 C CA . LYS A 1 72 ? 21.335 10.088 -26.938 1.00 52.47 72 LYS A CA 1
ATOM 613 C C . LYS A 1 72 ? 22.210 11.320 -27.169 1.00 52.47 72 LYS A C 1
ATOM 615 O O . LYS A 1 72 ? 21.690 12.399 -27.419 1.00 52.47 72 LYS A O 1
ATOM 620 N N . SER A 1 73 ? 23.526 11.172 -27.100 1.00 49.09 73 SER A N 1
ATOM 621 C CA . SER A 1 73 ? 24.425 12.161 -27.704 1.00 49.09 73 SER A CA 1
ATOM 622 C C . SER A 1 73 ? 25.818 11.572 -27.880 1.00 49.09 73 SER A C 1
ATOM 624 O O . SER A 1 73 ? 26.721 11.895 -27.122 1.00 49.09 73 SER A O 1
ATOM 626 N N . ASP A 1 74 ? 25.968 10.676 -28.849 1.00 47.16 74 ASP A N 1
ATOM 627 C CA . ASP A 1 74 ? 27.232 10.526 -29.572 1.00 47.16 74 ASP A CA 1
ATOM 628 C C . ASP A 1 74 ? 26.972 9.761 -30.874 1.00 47.16 74 ASP A C 1
ATOM 630 O O . ASP A 1 74 ? 27.060 8.538 -30.932 1.00 47.16 74 ASP A O 1
ATOM 634 N N . ASP A 1 75 ? 26.621 10.506 -31.924 1.00 52.56 75 ASP A N 1
ATOM 635 C CA . ASP A 1 75 ? 27.096 10.188 -33.269 1.00 52.56 75 ASP A CA 1
ATOM 636 C C . ASP A 1 75 ? 27.454 11.499 -33.984 1.00 52.56 75 ASP A C 1
ATOM 638 O O . ASP A 1 75 ? 26.663 12.439 -34.072 1.00 52.56 75 ASP A O 1
ATOM 642 N N . SER A 1 76 ? 28.717 11.587 -34.388 1.00 52.88 76 SER A N 1
ATOM 643 C CA . SER A 1 76 ? 29.354 12.752 -34.991 1.00 52.88 76 SER A CA 1
ATOM 644 C C . SER A 1 76 ? 29.362 12.640 -36.518 1.00 52.88 76 SER A C 1
ATOM 646 O O . SER A 1 76 ? 30.160 11.854 -37.027 1.00 52.88 76 SER A O 1
ATOM 648 N N . LYS A 1 77 ? 28.640 13.504 -37.259 1.00 46.72 77 LYS A N 1
ATOM 649 C CA . LYS A 1 77 ? 29.111 14.107 -38.537 1.00 46.72 77 LYS A CA 1
ATOM 650 C C . LYS A 1 77 ? 28.098 15.067 -39.196 1.00 46.72 77 LYS A C 1
ATOM 652 O O . LYS A 1 77 ? 27.063 14.640 -39.676 1.00 46.72 77 LYS A O 1
ATOM 657 N N . ARG A 1 78 ? 28.475 16.351 -39.231 1.00 47.66 78 ARG A N 1
ATOM 658 C CA . ARG A 1 78 ? 28.777 17.187 -40.416 1.00 47.66 78 ARG A CA 1
ATOM 659 C C . ARG A 1 78 ? 27.884 17.037 -41.668 1.00 47.66 78 ARG A C 1
ATOM 661 O O . ARG A 1 78 ? 28.115 16.116 -42.440 1.00 47.66 78 ARG A O 1
ATOM 668 N N . ASP A 1 79 ? 27.074 18.062 -41.930 1.00 41.31 79 ASP A N 1
ATOM 669 C CA . ASP A 1 79 ? 26.834 18.599 -43.276 1.00 41.31 79 ASP A CA 1
ATOM 670 C C . ASP A 1 79 ? 26.890 20.138 -43.208 1.00 41.31 79 ASP A C 1
ATOM 672 O O . ASP A 1 79 ? 26.278 20.761 -42.338 1.00 41.31 79 ASP A O 1
ATOM 676 N N . ASP A 1 80 ? 27.718 20.714 -44.081 1.00 46.84 80 ASP A N 1
ATOM 677 C CA . ASP A 1 80 ? 27.730 22.122 -44.480 1.00 46.84 80 ASP A CA 1
ATOM 678 C C . ASP A 1 80 ? 26.447 22.400 -45.282 1.00 46.84 80 ASP A C 1
ATOM 680 O O . ASP A 1 80 ? 26.261 21.776 -46.324 1.00 46.84 80 ASP A O 1
ATOM 684 N N . ASP A 1 81 ? 25.613 23.354 -44.862 1.00 43.69 81 ASP A N 1
ATOM 685 C CA . ASP A 1 81 ? 25.056 24.330 -45.806 1.00 43.69 81 ASP A CA 1
ATOM 686 C C . ASP A 1 81 ? 24.633 25.613 -45.081 1.00 43.69 81 ASP A C 1
ATOM 688 O O . ASP A 1 81 ? 24.043 25.604 -43.998 1.00 43.69 81 ASP A O 1
ATOM 692 N N . LEU A 1 82 ? 25.025 26.718 -45.699 1.00 47.34 82 LEU A N 1
ATOM 693 C CA . LEU A 1 82 ? 24.786 28.096 -45.312 1.00 47.34 82 LEU A CA 1
ATOM 694 C C . LEU A 1 82 ? 23.399 28.542 -45.782 1.00 47.34 82 LEU A C 1
ATOM 696 O O . LEU A 1 82 ? 22.778 27.920 -46.634 1.00 47.34 82 LE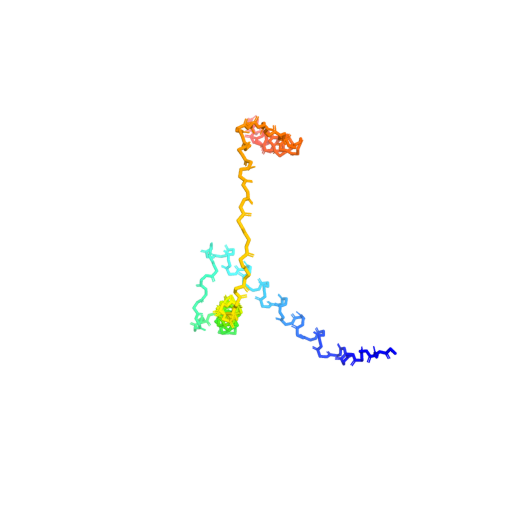U A O 1
ATOM 700 N N . SER A 1 83 ? 23.025 29.743 -45.335 1.00 44.31 83 SER A N 1
ATOM 701 C CA . SER A 1 83 ? 21.872 30.524 -45.797 1.00 44.31 83 SER A CA 1
ATOM 702 C C . SER A 1 83 ? 20.556 30.087 -45.161 1.00 44.31 83 SER A C 1
ATOM 704 O O . SER A 1 83 ? 20.239 28.915 -45.060 1.00 44.31 83 SER A O 1
ATOM 706 N N . SER A 1 84 ? 19.674 30.958 -44.723 1.00 47.25 84 SER A N 1
ATOM 707 C CA . SER A 1 84 ? 19.637 32.393 -44.483 1.00 47.25 84 SER A CA 1
ATOM 708 C C . SER A 1 84 ? 18.279 32.571 -43.809 1.00 47.25 84 SER A C 1
ATOM 710 O O . SER A 1 84 ? 17.348 31.839 -44.126 1.00 47.25 84 SER A O 1
ATOM 712 N N . GLU A 1 85 ? 18.215 33.509 -42.871 1.00 49.44 85 GLU A N 1
ATOM 713 C CA . GLU A 1 85 ? 17.051 34.358 -42.604 1.00 49.44 85 GLU A CA 1
ATOM 714 C C . GLU A 1 85 ? 15.672 33.717 -42.811 1.00 49.44 85 GLU A C 1
ATOM 716 O O . GLU A 1 85 ? 15.221 33.638 -43.939 1.00 49.44 85 GLU A O 1
ATOM 721 N N . GLU A 1 86 ? 14.946 33.431 -41.726 1.00 50.44 86 GLU A N 1
ATOM 722 C CA . GLU A 1 86 ? 13.618 34.034 -41.579 1.00 50.44 86 GLU A CA 1
ATOM 723 C C . GLU A 1 86 ? 13.381 34.458 -40.130 1.00 50.44 86 GLU A C 1
ATOM 725 O O . GLU A 1 86 ? 13.267 33.682 -39.181 1.00 50.44 86 GLU A O 1
ATOM 730 N N . ASN A 1 87 ? 13.361 35.776 -40.012 1.00 51.03 87 ASN A N 1
ATOM 731 C CA . ASN A 1 87 ? 12.770 36.562 -38.961 1.00 51.03 87 ASN A CA 1
ATOM 732 C C . ASN A 1 87 ? 11.250 36.314 -38.978 1.00 51.03 87 ASN A C 1
ATOM 734 O O . ASN A 1 87 ? 10.586 36.743 -39.920 1.00 51.03 87 ASN A O 1
ATOM 738 N N . PHE A 1 88 ? 10.688 35.650 -37.962 1.00 40.81 88 PHE A N 1
ATOM 739 C CA . PHE A 1 88 ? 9.243 35.699 -37.727 1.00 40.81 88 PHE A CA 1
ATOM 740 C C . PHE A 1 88 ? 8.945 36.318 -36.365 1.00 40.81 88 PHE A C 1
ATOM 742 O O . PHE A 1 88 ? 8.958 35.682 -35.311 1.00 40.81 88 PHE A O 1
ATOM 749 N N . GLU A 1 89 ? 8.730 37.621 -36.478 1.00 49.88 89 GLU A N 1
ATOM 750 C CA . GLU A 1 89 ? 8.031 38.543 -35.604 1.00 49.88 89 GLU A CA 1
ATOM 751 C C . GLU A 1 89 ? 6.943 37.906 -34.719 1.00 49.88 89 GLU A C 1
ATOM 753 O O . GLU A 1 89 ? 6.075 37.148 -35.154 1.00 49.88 89 GLU A O 1
ATOM 758 N N . SER A 1 90 ? 6.986 38.327 -33.459 1.00 49.88 90 SER A N 1
ATOM 759 C CA . SER A 1 90 ? 5.919 38.414 -32.467 1.00 49.88 90 SER A CA 1
ATOM 760 C C . SER A 1 90 ? 4.485 38.248 -32.991 1.00 49.88 90 SER A C 1
ATOM 762 O O . SER A 1 90 ? 3.963 39.105 -33.704 1.00 49.88 90 SER A O 1
ATOM 764 N N . LYS A 1 91 ? 3.751 37.265 -32.457 1.00 54.88 91 LYS A N 1
ATOM 765 C CA . LYS A 1 91 ? 2.311 37.446 -32.245 1.00 54.88 91 LYS A CA 1
ATOM 766 C C . LYS A 1 91 ? 1.846 36.736 -30.982 1.00 54.88 91 LYS A C 1
ATOM 768 O O . LYS A 1 91 ? 1.790 35.514 -30.915 1.00 54.88 91 LYS A O 1
ATOM 773 N N . ALA A 1 92 ? 1.523 37.546 -29.977 1.00 55.69 92 ALA A N 1
ATOM 774 C CA . ALA A 1 92 ? 0.664 37.148 -28.879 1.00 55.69 92 ALA A CA 1
ATOM 775 C C . ALA A 1 92 ? -0.685 36.693 -29.452 1.00 55.69 9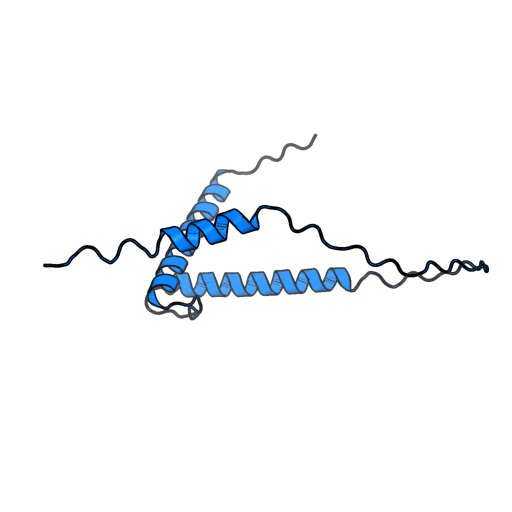2 ALA A C 1
ATOM 777 O O . ALA A 1 92 ? -1.311 37.440 -30.206 1.00 55.69 92 ALA A O 1
ATOM 778 N N . GLU A 1 93 ? -1.133 35.498 -29.080 1.00 47.38 93 GLU A N 1
ATOM 779 C CA . GLU A 1 93 ? -2.543 35.147 -29.171 1.00 47.38 93 GLU A CA 1
ATOM 780 C C . GLU A 1 93 ? -3.003 34.527 -27.853 1.00 47.38 93 GLU A C 1
ATOM 782 O O . GLU A 1 93 ? -2.324 33.716 -27.220 1.00 47.38 93 GLU A O 1
ATOM 787 N N . GLU A 1 94 ? -4.142 35.039 -27.419 1.00 50.19 94 GLU A N 1
ATOM 788 C CA . GLU A 1 94 ? -4.802 34.812 -26.156 1.00 50.19 94 GLU A CA 1
ATOM 789 C C . GLU A 1 94 ? -5.351 33.390 -26.019 1.00 50.19 94 GLU A C 1
ATOM 791 O O . GLU A 1 94 ? -5.771 32.723 -26.961 1.00 50.19 94 GLU A O 1
ATOM 796 N N . THR A 1 95 ? -5.411 32.968 -24.762 1.00 45.62 95 THR A N 1
ATOM 797 C CA . THR A 1 95 ? -6.143 31.805 -24.266 1.00 45.62 95 THR A CA 1
ATOM 798 C C . THR A 1 95 ? -7.606 31.772 -24.733 1.00 45.62 95 THR A C 1
ATOM 800 O O . THR A 1 95 ? -8.299 32.780 -24.575 1.00 45.62 95 THR A O 1
ATOM 803 N N . PRO A 1 96 ? -8.158 30.589 -25.042 1.00 47.62 96 PRO A N 1
ATOM 804 C CA . PRO A 1 96 ? -9.549 30.296 -24.717 1.00 47.62 96 PRO A CA 1
ATOM 805 C C . PRO A 1 96 ? -9.623 29.343 -23.518 1.00 47.62 96 PRO A C 1
ATOM 807 O O . PRO A 1 96 ? -9.314 28.157 -23.602 1.00 47.62 96 PRO A O 1
ATOM 810 N N . LYS A 1 97 ? -10.057 29.899 -22.383 1.00 52.19 97 LYS A N 1
ATOM 811 C CA . LYS A 1 97 ? -10.514 29.159 -21.201 1.00 52.19 97 LYS A CA 1
ATOM 812 C C . LYS A 1 97 ? -11.694 28.280 -21.618 1.00 52.19 97 LYS A C 1
ATOM 814 O O . LYS A 1 97 ? -12.747 28.796 -21.993 1.00 52.19 97 LYS A O 1
ATOM 819 N N . THR A 1 98 ? -11.508 26.968 -21.578 1.00 42.62 98 THR A N 1
ATOM 820 C CA . THR A 1 98 ? -12.572 25.979 -21.743 1.00 42.62 98 THR A CA 1
ATOM 821 C C . THR A 1 98 ? -13.647 26.180 -20.673 1.00 42.62 98 THR A C 1
ATOM 823 O O . THR A 1 98 ? -13.365 26.488 -19.518 1.00 42.62 98 THR A O 1
ATOM 826 N N . ALA A 1 99 ? -14.907 26.031 -21.078 1.00 59.38 99 ALA A N 1
ATOM 827 C CA . ALA A 1 99 ? -16.108 26.340 -20.303 1.00 59.38 99 ALA A CA 1
ATOM 828 C C . ALA A 1 99 ? -16.420 25.349 -19.159 1.00 59.38 99 ALA A C 1
ATOM 830 O O . ALA A 1 99 ? -17.550 25.318 -18.674 1.00 59.38 99 ALA A O 1
ATOM 831 N N . GLU A 1 100 ? -15.448 24.554 -18.715 1.00 57.00 100 GLU A N 1
ATOM 832 C CA . GLU A 1 100 ? -15.670 23.485 -17.734 1.00 57.00 100 GLU A CA 1
ATOM 833 C C . GLU A 1 100 ? -15.462 23.951 -16.279 1.00 57.00 100 GLU A C 1
ATOM 835 O O . GLU A 1 100 ? -16.064 23.389 -15.369 1.00 57.00 100 GLU A O 1
ATOM 840 N N . ASP A 1 101 ? -14.787 25.086 -16.053 1.00 53.06 101 ASP A N 1
ATOM 841 C CA . ASP A 1 101 ? -14.552 25.626 -14.698 1.00 53.06 101 ASP A CA 1
ATOM 842 C C . ASP A 1 101 ? -15.782 26.305 -14.052 1.00 53.06 101 ASP A C 1
ATOM 844 O O . ASP A 1 101 ? -15.778 26.610 -12.860 1.00 53.06 101 ASP A O 1
ATOM 848 N N . LYS A 1 102 ? -16.877 26.545 -14.792 1.00 56.75 102 LYS A N 1
ATOM 849 C CA . LYS A 1 102 ? -18.091 27.171 -14.218 1.00 56.75 102 LYS A CA 1
ATOM 850 C C . LYS A 1 102 ? -19.003 26.193 -13.472 1.00 56.75 102 LYS A C 1
ATOM 852 O O . LYS A 1 102 ? -19.818 26.640 -12.665 1.00 56.75 102 LYS A O 1
ATOM 857 N N . ALA A 1 103 ? -18.889 24.888 -13.721 1.00 56.03 103 ALA A N 1
ATOM 858 C CA . ALA A 1 103 ? -19.720 23.891 -13.045 1.00 56.03 103 ALA A CA 1
ATOM 859 C C . ALA A 1 103 ? -19.226 23.600 -11.616 1.00 56.03 103 ALA A C 1
ATOM 861 O O . ALA A 1 103 ? -20.038 23.369 -10.719 1.00 56.03 103 ALA A O 1
ATOM 862 N N . GLU A 1 104 ? -17.916 23.686 -11.375 1.00 54.34 104 GLU A N 1
ATOM 863 C CA . GLU A 1 104 ? -17.344 23.395 -10.056 1.00 54.34 104 GLU A CA 1
ATOM 864 C C . GLU A 1 104 ? -17.555 24.541 -9.053 1.00 54.34 104 GLU A C 1
ATOM 866 O O . GLU A 1 104 ? -17.828 24.288 -7.878 1.00 54.34 104 GLU A O 1
ATOM 871 N N . GLU A 1 105 ? -17.561 25.804 -9.505 1.00 53.81 105 GLU A N 1
ATOM 872 C CA . GLU A 1 105 ? -17.860 26.936 -8.613 1.00 53.81 105 GLU A CA 1
ATOM 873 C C . GLU A 1 105 ? -19.345 26.972 -8.193 1.00 53.81 105 GLU A C 1
ATOM 875 O O . GLU A 1 105 ? -19.667 27.362 -7.067 1.00 53.81 105 GLU A O 1
ATOM 880 N N . GLN A 1 106 ? -20.267 26.516 -9.053 1.00 56.84 106 GLN A N 1
ATOM 881 C CA . GLN A 1 106 ? -21.681 26.394 -8.676 1.00 56.84 106 GLN A CA 1
ATOM 882 C C . GLN A 1 106 ? -21.936 25.231 -7.714 1.00 56.84 106 GLN A C 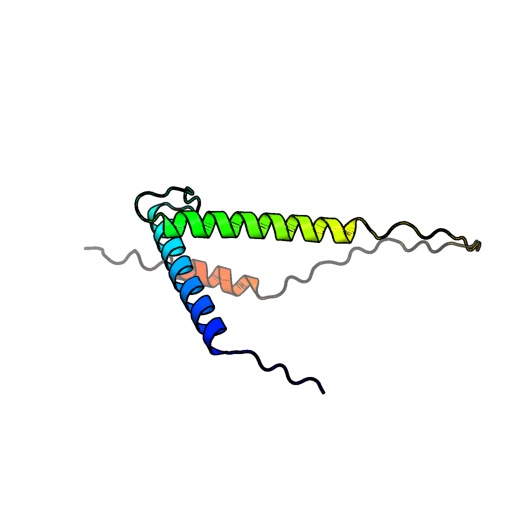1
ATOM 884 O O . GLN A 1 106 ? -22.775 25.362 -6.821 1.00 56.84 106 GLN A O 1
ATOM 889 N N . PHE A 1 107 ? -21.188 24.133 -7.834 1.00 55.62 107 PHE A N 1
ATOM 890 C CA . PHE A 1 107 ? -21.277 23.022 -6.890 1.00 55.62 107 PHE A CA 1
ATOM 891 C C . PHE A 1 107 ? -20.820 23.436 -5.481 1.00 55.62 107 PHE A C 1
ATOM 893 O O . PHE A 1 107 ? -21.496 23.127 -4.501 1.00 55.62 107 PHE A O 1
ATOM 900 N N . PHE A 1 108 ? -19.739 24.219 -5.374 1.00 53.03 108 PHE A N 1
ATOM 901 C CA . PHE A 1 108 ? -19.204 24.657 -4.079 1.00 53.03 108 PHE A CA 1
ATOM 902 C C . PHE A 1 108 ? -20.144 25.608 -3.314 1.00 53.03 108 PHE A C 1
ATOM 904 O O . PHE A 1 108 ? -20.205 25.565 -2.088 1.00 53.03 108 PHE A O 1
ATOM 911 N N . ARG A 1 109 ? -20.935 26.437 -4.012 1.00 60.97 109 ARG A N 1
ATOM 912 C CA . ARG A 1 109 ? -21.892 27.357 -3.365 1.00 60.97 109 ARG A CA 1
ATOM 913 C C . ARG A 1 109 ? -23.203 26.692 -2.923 1.00 60.97 109 ARG A C 1
ATOM 915 O O . ARG A 1 109 ? -23.907 27.275 -2.101 1.00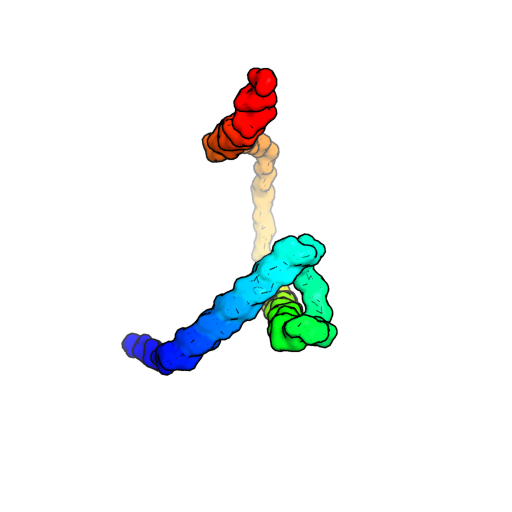 60.97 109 ARG A O 1
ATOM 922 N N . LEU A 1 110 ? -23.542 25.501 -3.431 1.00 58.91 110 LEU A N 1
ATOM 923 C CA . LEU A 1 110 ? -24.790 24.806 -3.074 1.00 58.91 110 LEU A CA 1
ATOM 924 C C . LEU A 1 110 ? -24.693 23.948 -1.800 1.00 58.91 110 LEU A C 1
ATOM 926 O O . LEU A 1 110 ? -25.727 23.616 -1.228 1.00 58.91 110 LEU A O 1
ATOM 930 N N . THR A 1 111 ? -23.493 23.595 -1.329 1.00 56.62 111 THR A N 1
ATOM 931 C CA . THR A 1 111 ? -23.323 22.728 -0.145 1.00 56.62 111 THR A CA 1
ATOM 932 C C . THR A 1 111 ? -23.165 23.482 1.181 1.00 56.62 111 THR A C 1
ATOM 934 O O . THR A 1 111 ? -23.128 22.845 2.229 1.00 56.62 111 THR A O 1
ATOM 937 N N . ASP A 1 112 ? -23.093 24.818 1.164 1.00 54.72 112 ASP A N 1
ATOM 938 C CA . ASP A 1 112 ? -22.883 25.643 2.372 1.00 54.72 112 ASP A CA 1
ATOM 939 C C . ASP A 1 112 ? -24.197 26.158 3.011 1.00 54.72 112 ASP A C 1
ATOM 941 O O . ASP A 1 112 ? -24.199 26.667 4.128 1.00 54.72 112 ASP A O 1
ATOM 945 N N . THR A 1 113 ? -25.360 26.000 2.364 1.00 58.00 113 THR A N 1
ATOM 946 C CA . THR A 1 113 ? -26.634 26.540 2.893 1.00 58.00 113 THR A CA 1
ATOM 947 C C . THR A 1 113 ? -27.491 25.547 3.683 1.00 58.00 113 THR A C 1
ATOM 949 O O . THR A 1 113 ? -28.486 25.954 4.279 1.00 58.00 113 THR A O 1
ATOM 952 N N . THR A 1 114 ? -27.094 24.278 3.831 1.00 59.28 114 THR A N 1
ATOM 953 C CA . THR A 1 114 ? -27.789 23.321 4.718 1.00 59.28 114 THR A CA 1
ATOM 954 C C . THR A 1 114 ? -27.196 23.313 6.129 1.00 59.28 114 THR A C 1
ATOM 956 O O . THR A 1 114 ? -26.839 22.264 6.664 1.00 59.28 114 THR A O 1
ATOM 959 N N . LYS A 1 115 ? -27.047 24.489 6.746 1.00 58.12 115 LYS A N 1
ATOM 960 C CA . LYS A 1 115 ? -26.862 24.595 8.202 1.00 58.12 115 LYS A CA 1
ATOM 961 C C . LYS A 1 115 ? -27.334 25.940 8.746 1.00 58.12 115 LYS A C 1
ATOM 963 O O . LYS A 1 115 ? -26.594 26.644 9.425 1.00 58.12 115 LYS A O 1
ATOM 968 N N . LYS A 1 116 ? -28.583 26.308 8.454 1.00 57.28 116 LYS A N 1
ATOM 969 C CA . LYS A 1 116 ? -29.279 27.346 9.223 1.00 57.28 116 LYS A CA 1
ATOM 970 C C . LYS A 1 116 ? -30.799 27.205 9.182 1.00 57.28 116 LYS A C 1
ATOM 972 O O . LYS A 1 116 ? -31.477 28.173 8.888 1.00 57.28 116 LYS A O 1
ATOM 977 N N . GLU A 1 117 ? -31.323 26.031 9.519 1.00 54.41 117 GLU A N 1
ATOM 978 C CA . GLU A 1 117 ? -32.724 25.882 9.950 1.00 54.41 117 GLU A CA 1
ATOM 979 C C . GLU A 1 117 ? -32.837 24.813 11.047 1.00 54.41 117 GLU A C 1
ATOM 981 O O . GLU A 1 117 ? -33.496 23.798 10.895 1.00 54.41 117 GLU A O 1
ATOM 986 N N . GLU A 1 118 ? -32.173 25.052 12.178 1.00 52.31 118 GLU A N 1
ATOM 987 C CA . GLU A 1 118 ? -32.646 24.566 13.480 1.00 52.31 118 GLU A CA 1
ATOM 988 C C . GLU A 1 118 ? -32.602 25.768 14.431 1.00 52.31 118 GLU A C 1
ATOM 990 O O . GLU A 1 118 ? -31.601 26.067 15.079 1.00 52.31 118 GLU A O 1
ATOM 995 N N . SER A 1 119 ? -33.685 26.543 14.386 1.00 50.06 119 SER A N 1
ATOM 996 C CA . SER A 1 119 ? -33.998 27.655 15.277 1.00 50.06 119 SER A CA 1
ATOM 997 C C . SER A 1 119 ? -35.395 27.406 15.826 1.00 50.06 119 SER A C 1
ATOM 999 O O . SER A 1 119 ? -36.360 27.688 15.119 1.00 50.06 119 SER A O 1
ATOM 1001 N N . CYS A 1 120 ? -35.493 26.879 17.045 1.00 39.78 120 CYS A N 1
ATOM 1002 C CA . CYS A 1 120 ? -36.327 27.374 18.149 1.00 39.78 120 CYS A CA 1
ATOM 1003 C C . CYS A 1 120 ? -36.246 26.400 19.331 1.00 39.78 120 CYS A C 1
ATOM 1005 O O . CYS A 1 120 ? -36.242 25.175 19.081 1.00 39.78 120 CYS A O 1
#

Radius of gyration: 27.91 Å; Cα contacts (8 Å, |Δi|>4): 25; chains: 1; bounding box: 66×57×64 Å

InterPro domains:
  IPR005114 Helicase-associated [PF03457] (15-62)

Sequence (120 aa):
GFEWKVKHKMKRYYDRQWDIMFDKLLQFKAATGHCMVPKRYPPDVKLGTWIHTQRIQYRKMMAATKKEESCKSDDSKRDDDLSSEENFESKAEETPKTAEDKAEEQFFRLTDTTKKEESC

Organism: NCBI:txid33649

Mean predicted aligned error: 18.67 Å

Solvent-accessible surface area (backbone atoms only — not comparable to full-atom values): 8103 Å² total; per-residue (Å²): 136,88,83,86,81,71,74,63,74,59,57,58,53,53,54,53,54,48,52,57,54,50,53,53,47,52,54,46,24,71,75,68,77,45,84,86,67,49,53,82,25,86,94,42,47,64,59,10,44,50,52,51,48,51,56,50,51,50,53,53,52,58,54,52,60,60,55,68,72,71,72,80,82,86,84,90,80,90,82,92,79,82,88,74,87,82,88,79,79,89,75,93,78,82,86,80,83,70,85,67,69,63,60,58,60,54,54,62,66,66,72,72,69,88,80,79,85,88,82,133